Protein AF-A0A451DEZ2-F1 (afdb_monomer_lite)

Structure (mmCIF, N/CA/C/O backbone):
data_AF-A0A451DEZ2-F1
#
_entry.id   AF-A0A451DEZ2-F1
#
loop_
_atom_site.group_PDB
_atom_site.id
_atom_site.type_symbol
_atom_site.label_atom_id
_atom_site.label_alt_id
_atom_site.label_comp_id
_atom_site.label_asym_id
_atom_site.label_entity_id
_atom_site.label_seq_id
_atom_site.pdbx_PDB_ins_code
_atom_site.Cartn_x
_atom_site.Cartn_y
_atom_site.Cartn_z
_atom_site.occupancy
_atom_site.B_iso_or_equiv
_atom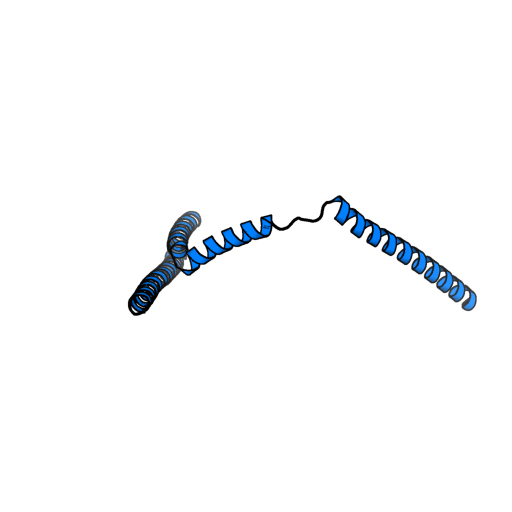_site.auth_seq_id
_atom_site.auth_comp_id
_atom_site.auth_asym_id
_atom_site.auth_atom_id
_atom_site.pdbx_PDB_model_num
ATOM 1 N N . MET A 1 1 ? -40.814 6.765 4.541 1.00 64.56 1 MET A N 1
ATOM 2 C CA . MET A 1 1 ? -39.730 7.782 4.513 1.00 64.56 1 MET A CA 1
ATOM 3 C C . MET A 1 1 ? -39.141 8.118 5.895 1.00 64.56 1 MET A C 1
ATOM 5 O O . MET A 1 1 ? -37.943 8.353 5.982 1.00 64.56 1 MET A O 1
ATOM 9 N N . HIS A 1 2 ? -39.922 8.104 6.986 1.00 77.44 2 HIS A N 1
ATOM 10 C CA . HIS A 1 2 ? -39.454 8.497 8.330 1.00 77.44 2 HIS A CA 1
ATOM 11 C C . HIS A 1 2 ? -38.432 7.528 8.973 1.00 77.44 2 HIS A C 1
ATOM 13 O O . HIS A 1 2 ? -37.466 7.958 9.597 1.00 77.44 2 HIS A O 1
ATOM 19 N N . ILE A 1 3 ? -38.594 6.217 8.758 1.00 81.81 3 ILE A N 1
ATOM 20 C CA . ILE A 1 3 ? -37.759 5.165 9.374 1.00 81.81 3 ILE A CA 1
ATOM 21 C C . ILE A 1 3 ? -36.297 5.242 8.899 1.00 81.81 3 ILE A C 1
ATOM 23 O O . ILE A 1 3 ? -35.373 5.142 9.702 1.00 81.81 3 ILE A O 1
ATOM 27 N N . HIS A 1 4 ? -36.072 5.515 7.609 1.00 79.81 4 HIS A N 1
ATOM 28 C CA . HIS A 1 4 ? -34.723 5.679 7.054 1.00 79.81 4 HIS A CA 1
ATOM 29 C C . HIS A 1 4 ? -33.992 6.891 7.656 1.00 79.81 4 HIS A C 1
ATOM 31 O O . HIS A 1 4 ? -32.787 6.846 7.904 1.00 79.81 4 HIS A O 1
ATOM 37 N N . LYS A 1 5 ? -34.731 7.970 7.952 1.00 83.56 5 LYS A N 1
ATOM 38 C CA . LYS A 1 5 ? -34.176 9.166 8.594 1.00 83.56 5 LYS A CA 1
ATOM 39 C C . LYS A 1 5 ? -33.716 8.855 10.018 1.00 83.56 5 LYS A C 1
ATOM 41 O O . LYS A 1 5 ? -32.621 9.263 10.389 1.00 83.56 5 LYS A O 1
ATOM 46 N N . LEU A 1 6 ? -34.499 8.079 10.770 1.00 85.50 6 LEU A N 1
ATOM 47 C CA . LEU A 1 6 ? -34.112 7.609 12.102 1.00 85.50 6 LEU A CA 1
ATOM 48 C C . LEU A 1 6 ? -32.861 6.726 12.040 1.00 85.50 6 LEU A C 1
ATOM 50 O O . LEU A 1 6 ? -31.903 6.997 12.757 1.00 85.50 6 LEU A O 1
ATOM 54 N N . TYR A 1 7 ? -32.815 5.742 11.137 1.00 85.31 7 TYR A N 1
ATOM 55 C CA . TYR A 1 7 ? -31.645 4.872 10.974 1.00 85.31 7 TYR A CA 1
ATOM 56 C C . TYR A 1 7 ? -30.354 5.664 10.716 1.00 85.31 7 TYR A C 1
ATOM 58 O O . TYR A 1 7 ? -29.351 5.444 11.390 1.00 85.31 7 TYR A O 1
ATOM 66 N N . ASN A 1 8 ? -30.394 6.640 9.804 1.00 85.25 8 ASN A N 1
ATOM 67 C CA . ASN A 1 8 ? -29.230 7.467 9.482 1.00 85.25 8 ASN A CA 1
ATOM 6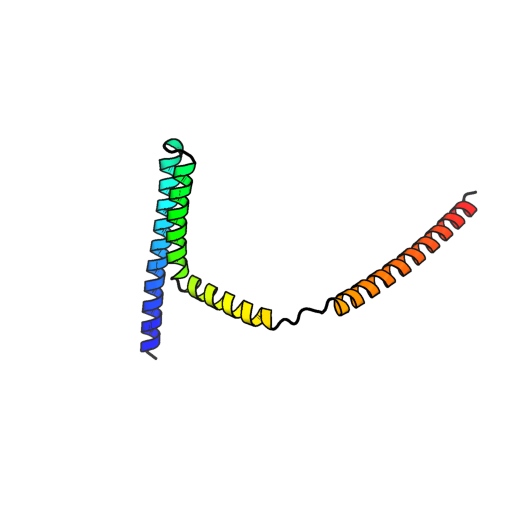8 C C . ASN A 1 8 ? -28.777 8.351 10.661 1.00 85.25 8 ASN A C 1
ATOM 70 O O . ASN A 1 8 ? -27.596 8.657 10.818 1.00 85.25 8 ASN A O 1
ATOM 74 N N . ILE A 1 9 ? -29.719 8.769 11.509 1.00 86.12 9 ILE A N 1
ATOM 75 C CA . ILE A 1 9 ? -29.412 9.506 12.735 1.00 86.12 9 ILE A CA 1
ATOM 76 C C . ILE A 1 9 ? -28.686 8.584 13.726 1.00 86.12 9 ILE A C 1
ATOM 78 O O . ILE A 1 9 ? -27.611 8.945 14.207 1.00 86.12 9 ILE A O 1
ATOM 82 N N . TYR A 1 10 ? -29.210 7.381 13.980 1.00 84.75 10 TYR A N 1
ATOM 83 C CA . TYR A 1 10 ? -28.582 6.412 14.885 1.00 84.75 10 TYR A CA 1
ATOM 84 C C . TYR A 1 10 ? -27.175 6.017 14.427 1.00 84.75 10 TYR A C 1
ATOM 86 O O . TYR A 1 10 ? -26.233 6.088 15.219 1.00 84.75 10 TYR A O 1
ATOM 94 N N . THR A 1 11 ? -26.993 5.671 13.149 1.00 84.06 11 THR A N 1
ATOM 95 C CA . THR A 1 11 ? -25.671 5.304 12.618 1.00 84.06 11 THR A CA 1
ATOM 96 C C . THR A 1 11 ? -24.671 6.447 12.777 1.00 84.06 11 THR A C 1
ATOM 98 O O . THR A 1 11 ? -23.561 6.225 13.261 1.00 84.06 11 THR A O 1
ATOM 101 N N . LYS A 1 12 ? -25.076 7.692 12.501 1.00 88.19 12 LYS A N 1
ATOM 102 C CA . LYS A 1 12 ? -24.225 8.876 12.685 1.00 88.19 12 LYS A CA 1
ATOM 103 C C . LYS A 1 12 ? -23.757 9.056 14.132 1.00 88.19 12 LYS A C 1
ATOM 105 O O . LYS A 1 12 ? -22.586 9.368 14.347 1.00 88.19 12 LYS A O 1
ATOM 110 N N . TYR A 1 13 ? -24.631 8.862 15.122 1.00 89.12 13 TYR A N 1
ATOM 111 C CA . TYR A 1 13 ? -24.241 8.953 16.536 1.00 89.12 13 TYR A CA 1
ATOM 112 C C . TYR A 1 13 ? -23.310 7.814 16.954 1.00 89.12 13 TYR A C 1
ATOM 114 O O . TYR A 1 13 ? -22.286 8.074 17.584 1.00 89.12 13 TYR A O 1
ATOM 122 N N . THR A 1 14 ? -23.607 6.573 16.558 1.00 87.88 14 THR A N 1
ATOM 123 C CA . THR A 1 14 ? -22.739 5.426 16.878 1.00 87.88 14 THR A CA 1
ATOM 124 C C . THR A 1 14 ? -21.331 5.585 16.303 1.00 87.88 14 THR A C 1
ATOM 126 O O . THR A 1 14 ? -20.353 5.259 16.969 1.00 87.88 14 THR A O 1
ATOM 129 N N . GLU A 1 15 ? -21.201 6.157 15.105 1.00 89.00 15 GLU A N 1
ATOM 130 C CA . GLU A 1 15 ? -19.897 6.429 14.501 1.00 89.00 15 GLU A CA 1
ATOM 131 C C . GLU A 1 15 ? -19.146 7.544 15.217 1.00 89.00 15 GLU A C 1
ATOM 133 O O . GLU A 1 15 ? -17.956 7.392 15.478 1.00 89.00 15 GLU A O 1
ATOM 138 N N . LYS A 1 16 ? -19.824 8.631 15.608 1.00 90.69 16 LYS A N 1
ATOM 139 C CA . LYS A 1 16 ? -19.193 9.679 16.424 1.00 90.69 16 LYS A CA 1
ATOM 140 C C . LYS A 1 16 ? -18.603 9.113 17.716 1.00 90.69 16 LYS A C 1
ATOM 142 O O . LYS A 1 16 ? -17.491 9.485 18.068 1.00 90.69 16 LYS A O 1
ATOM 147 N N . ILE A 1 17 ? -19.314 8.200 18.383 1.00 90.62 17 ILE A N 1
ATOM 148 C CA . ILE A 1 17 ? -18.829 7.547 19.608 1.00 90.62 17 ILE A CA 1
ATOM 149 C C . ILE A 1 17 ? -17.573 6.717 19.319 1.00 90.62 17 ILE A C 1
ATOM 151 O O . ILE A 1 17 ? -16.578 6.869 20.022 1.00 90.62 17 ILE A O 1
ATOM 155 N N . LYS A 1 18 ? -17.568 5.896 18.259 1.00 89.88 18 LYS A N 1
ATOM 156 C CA . LYS A 1 18 ? -16.382 5.101 17.884 1.00 89.88 18 LYS A CA 1
ATOM 157 C C . LYS A 1 18 ? -15.174 5.980 17.565 1.00 89.88 18 LYS A C 1
ATOM 159 O O . LYS A 1 18 ? -14.078 5.690 18.029 1.00 89.88 18 LYS A O 1
ATOM 164 N N . TRP A 1 19 ? -15.369 7.061 16.812 1.00 90.38 19 TRP A N 1
ATOM 165 C CA . TRP A 1 19 ? -14.299 8.010 16.497 1.00 90.38 19 TRP A CA 1
ATOM 166 C C . TRP A 1 19 ? -13.761 8.715 17.743 1.00 90.38 19 TRP A C 1
ATOM 168 O O . TRP A 1 19 ? -12.552 8.882 17.865 1.00 90.38 19 TRP A O 1
ATOM 178 N N . LEU A 1 20 ? -14.632 9.055 18.695 1.00 92.75 20 LEU A N 1
ATOM 179 C CA . LEU A 1 20 ? -14.236 9.618 19.985 1.00 92.75 20 LEU A CA 1
ATOM 180 C C . LEU A 1 20 ? -13.423 8.597 20.809 1.00 92.75 20 LEU A C 1
ATOM 182 O O . LEU A 1 20 ? -12.385 8.940 21.367 1.00 92.75 20 LEU A O 1
ATOM 186 N N . CYS A 1 21 ? -13.810 7.317 20.824 1.00 91.06 21 CYS A N 1
ATOM 187 C CA . CYS A 1 21 ? -12.993 6.268 21.446 1.00 91.06 21 CYS A CA 1
ATOM 188 C C . CYS A 1 21 ? -11.603 6.157 20.798 1.00 91.06 21 CYS A C 1
ATOM 190 O O . CYS A 1 21 ? -10.607 6.054 21.510 1.00 91.06 21 CYS A O 1
ATOM 192 N N . ILE A 1 22 ? -11.518 6.217 19.464 1.00 91.50 22 ILE A N 1
ATOM 193 C CA . ILE A 1 22 ? -10.239 6.164 18.738 1.00 91.50 22 ILE A CA 1
ATOM 194 C C . ILE A 1 22 ? -9.338 7.337 19.146 1.00 91.50 22 ILE A C 1
ATOM 196 O O . ILE A 1 22 ? -8.169 7.122 19.463 1.00 91.50 22 ILE A O 1
ATOM 200 N N . THR A 1 23 ? -9.863 8.567 19.188 1.00 91.56 23 THR A N 1
ATOM 201 C CA . THR A 1 23 ? -9.059 9.745 19.557 1.00 91.56 23 THR A CA 1
ATOM 202 C C . THR A 1 23 ? -8.569 9.683 21.002 1.00 91.56 23 THR A C 1
ATOM 204 O O . THR A 1 23 ? -7.416 10.027 21.264 1.00 91.56 23 THR A O 1
ATOM 207 N N . ILE A 1 24 ? -9.390 9.178 21.930 1.00 93.75 24 ILE A N 1
ATOM 208 C CA . ILE A 1 24 ? -8.986 8.953 23.326 1.00 93.75 24 ILE A CA 1
ATOM 209 C C . ILE A 1 24 ? -7.846 7.934 23.411 1.00 93.75 24 ILE A C 1
ATOM 211 O O . ILE A 1 24 ? -6.862 8.178 24.107 1.00 93.75 24 ILE A O 1
ATOM 215 N N . ILE A 1 25 ? -7.947 6.806 22.703 1.00 91.88 25 ILE A N 1
ATOM 216 C CA . ILE A 1 25 ? -6.918 5.757 22.750 1.00 91.88 25 ILE A CA 1
ATOM 217 C C . ILE A 1 25 ? -5.594 6.275 22.177 1.00 91.88 25 ILE A C 1
ATOM 219 O O . ILE A 1 25 ? -4.547 6.036 22.774 1.00 91.88 25 ILE A O 1
ATOM 223 N N . ILE A 1 26 ? -5.627 7.038 21.078 1.00 92.44 26 ILE A N 1
ATOM 224 C CA . ILE A 1 26 ? -4.427 7.672 20.504 1.00 92.44 26 ILE A CA 1
ATOM 225 C C . ILE A 1 26 ? -3.802 8.654 21.499 1.00 92.44 26 ILE A C 1
ATOM 227 O O . ILE A 1 26 ? -2.588 8.644 21.698 1.00 92.44 26 ILE A O 1
ATOM 231 N N . SER A 1 27 ? -4.619 9.483 22.153 1.00 91.88 27 SER A N 1
ATOM 232 C CA . SER A 1 27 ? -4.135 10.420 23.170 1.00 91.88 27 SER A CA 1
ATOM 233 C C . SER A 1 27 ? -3.480 9.684 24.345 1.00 91.88 27 SER A C 1
ATOM 235 O O . SER A 1 27 ? -2.365 10.024 24.736 1.00 91.88 27 SER A O 1
ATOM 237 N N . CYS A 1 28 ? -4.110 8.617 24.847 1.00 90.00 28 CYS A N 1
ATOM 238 C CA . CYS A 1 28 ? -3.556 7.768 25.904 1.00 90.00 28 CYS A CA 1
ATOM 239 C C . CYS A 1 28 ? -2.226 7.121 25.485 1.00 90.00 28 CYS A C 1
ATOM 241 O O . CYS A 1 28 ? -1.268 7.126 26.255 1.00 90.00 28 CYS A O 1
ATOM 243 N N . MET A 1 29 ? -2.141 6.628 24.249 1.00 89.69 29 MET A N 1
ATOM 244 C CA . MET A 1 29 ? -0.928 6.045 23.678 1.00 89.69 29 MET A CA 1
ATOM 245 C C . MET A 1 29 ? 0.224 7.064 23.611 1.00 89.69 29 MET A C 1
ATOM 247 O O . MET A 1 29 ? 1.346 6.739 24.001 1.00 89.69 29 MET A O 1
ATOM 251 N N . ILE A 1 30 ? -0.050 8.307 23.190 1.00 90.00 30 ILE A N 1
ATOM 252 C CA . ILE A 1 30 ? 0.936 9.402 23.179 1.00 90.00 30 ILE A CA 1
ATOM 253 C C . ILE A 1 30 ? 1.405 9.741 24.600 1.00 90.00 30 ILE A C 1
ATOM 255 O O . ILE A 1 30 ? 2.606 9.861 24.842 1.00 90.00 30 ILE A O 1
ATOM 259 N N . LEU A 1 31 ? 0.472 9.862 25.549 1.00 89.62 31 LEU A N 1
ATOM 260 C CA . LEU A 1 31 ? 0.782 10.218 26.935 1.00 89.62 31 LEU A CA 1
ATOM 261 C C . LEU A 1 31 ? 1.625 9.133 27.607 1.00 89.62 31 LEU A C 1
ATOM 263 O O . LEU A 1 31 ? 2.607 9.442 28.279 1.00 89.62 31 LEU A O 1
ATOM 267 N N . ASN A 1 32 ? 1.279 7.864 27.375 1.00 86.69 32 ASN A N 1
ATOM 268 C CA . ASN A 1 32 ? 2.037 6.719 27.863 1.00 86.69 32 ASN A CA 1
ATOM 269 C C . ASN A 1 32 ? 3.469 6.742 27.303 1.00 86.69 32 ASN A C 1
ATOM 271 O O . ASN A 1 32 ? 4.431 6.635 28.061 1.00 86.69 32 ASN A O 1
ATOM 275 N N . TYR A 1 33 ? 3.626 6.985 25.998 1.00 86.88 33 TYR A N 1
ATOM 276 C CA . TYR A 1 33 ? 4.944 7.072 25.371 1.00 86.88 33 TYR A CA 1
ATOM 277 C C . TYR A 1 33 ? 5.816 8.190 25.964 1.00 86.88 33 TYR A C 1
ATOM 279 O O . TYR A 1 33 ? 6.985 7.948 26.264 1.00 86.88 33 TYR A O 1
ATOM 287 N N . ILE A 1 34 ? 5.257 9.388 26.171 1.00 86.75 34 ILE A N 1
ATOM 288 C CA . ILE A 1 34 ? 5.987 10.538 26.729 1.00 86.75 34 ILE A CA 1
ATOM 289 C C . ILE A 1 34 ? 6.398 10.277 28.183 1.00 86.75 34 ILE A C 1
ATOM 291 O O . ILE A 1 34 ? 7.555 10.491 28.539 1.00 86.75 34 ILE A O 1
ATOM 295 N N . PHE A 1 35 ? 5.483 9.788 29.024 1.00 84.12 35 PHE A N 1
ATOM 296 C CA . PHE A 1 35 ? 5.756 9.571 30.448 1.00 84.12 35 PHE A CA 1
ATOM 297 C C . PHE A 1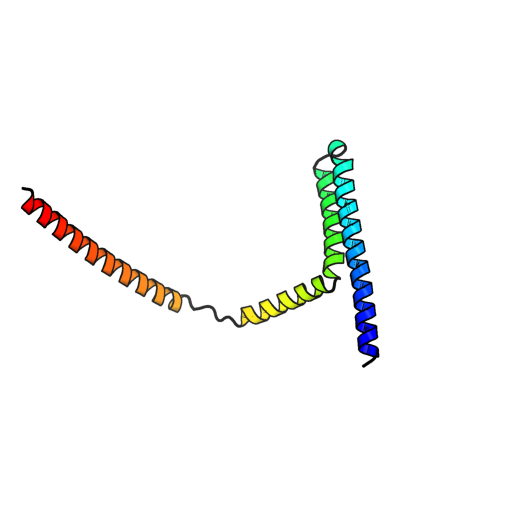 35 ? 6.778 8.448 30.683 1.00 84.12 35 PHE A C 1
ATOM 299 O O . PHE A 1 35 ? 7.660 8.555 31.534 1.00 84.12 35 PHE A O 1
ATOM 306 N N . PHE A 1 36 ? 6.708 7.375 29.894 1.00 81.44 36 PHE A N 1
ATOM 307 C CA . PHE A 1 36 ? 7.538 6.183 30.079 1.00 81.44 36 PHE A CA 1
ATOM 308 C C . PHE A 1 36 ? 8.817 6.165 29.230 1.00 81.44 36 PHE A C 1
ATOM 310 O O . PHE A 1 36 ? 9.515 5.145 29.166 1.00 81.44 36 PHE A O 1
ATOM 317 N N . ILE A 1 37 ? 9.184 7.294 28.613 1.00 74.06 37 ILE A N 1
ATOM 318 C CA . ILE A 1 37 ? 10.352 7.377 27.731 1.00 74.06 37 ILE A CA 1
ATOM 319 C C . ILE A 1 37 ? 11.681 7.123 28.462 1.00 74.06 37 ILE A C 1
ATOM 321 O O . ILE A 1 37 ? 12.565 6.490 27.884 1.00 74.06 37 ILE A O 1
ATOM 325 N N . HIS A 1 38 ? 11.807 7.516 29.734 1.00 76.69 38 HIS A N 1
ATOM 326 C CA . HIS A 1 38 ? 13.051 7.374 30.509 1.00 76.69 38 HIS A CA 1
ATOM 327 C C . HIS A 1 38 ? 13.070 6.187 31.483 1.00 76.69 38 HIS A C 1
ATOM 329 O O . HIS A 1 38 ? 14.142 5.791 31.927 1.00 76.69 38 HIS A O 1
ATOM 335 N N . LEU A 1 39 ? 11.912 5.603 31.804 1.00 75.50 39 LEU A N 1
ATOM 336 C CA . LEU A 1 39 ? 11.785 4.636 32.903 1.00 75.50 39 LEU A CA 1
ATOM 337 C C . LEU A 1 39 ? 11.952 3.167 32.477 1.00 75.50 39 LEU A C 1
ATOM 339 O O . LEU A 1 39 ? 12.324 2.335 33.298 1.00 75.50 39 LEU A O 1
ATOM 343 N N . TYR A 1 40 ? 11.685 2.832 31.209 1.00 80.81 40 TYR A N 1
ATOM 344 C CA . TYR A 1 40 ? 11.589 1.438 30.754 1.00 80.81 40 TYR A CA 1
ATOM 345 C C . TYR A 1 40 ? 12.551 1.086 29.615 1.00 80.81 40 TYR A C 1
ATOM 347 O O . TYR A 1 40 ? 12.886 1.912 28.759 1.00 80.81 40 TYR A O 1
ATOM 355 N N . SER A 1 41 ? 12.942 -0.193 29.571 1.00 83.88 41 SER A N 1
ATOM 356 C CA . SER A 1 41 ? 13.748 -0.775 28.497 1.00 83.88 41 SER A CA 1
ATOM 357 C C . SER A 1 41 ? 13.001 -0.779 27.155 1.00 83.88 41 SER A C 1
ATOM 359 O O . SER A 1 41 ? 11.768 -0.774 27.092 1.00 83.88 41 SER A O 1
ATOM 361 N N . LYS A 1 42 ? 13.759 -0.799 26.050 1.00 83.00 42 LYS A N 1
ATOM 362 C CA . LYS A 1 42 ? 13.217 -0.722 24.681 1.00 83.00 42 LYS A CA 1
ATOM 363 C C . LYS A 1 42 ? 12.164 -1.803 24.390 1.00 83.00 42 LYS A C 1
ATOM 365 O O . LYS A 1 42 ? 11.165 -1.512 23.740 1.00 83.00 42 LYS A O 1
ATOM 370 N N . ASN A 1 43 ? 12.353 -3.016 24.907 1.00 85.12 43 ASN A N 1
ATOM 371 C CA . ASN A 1 43 ? 11.478 -4.158 24.623 1.00 85.12 43 ASN A CA 1
ATOM 372 C C . ASN A 1 43 ? 10.071 -3.979 25.215 1.00 85.12 43 ASN A C 1
ATOM 374 O O . ASN A 1 43 ? 9.082 -4.268 24.546 1.00 85.12 43 ASN A O 1
ATOM 378 N N . ILE A 1 44 ? 9.970 -3.444 26.437 1.00 86.69 44 ILE A N 1
ATOM 379 C CA . ILE A 1 44 ? 8.684 -3.220 27.115 1.00 86.69 44 ILE A CA 1
ATOM 380 C C . ILE A 1 44 ? 7.848 -2.182 26.353 1.00 86.69 44 ILE A C 1
ATOM 382 O O . ILE A 1 44 ? 6.645 -2.362 26.171 1.00 86.69 44 ILE A O 1
ATOM 386 N N . LYS A 1 45 ? 8.490 -1.136 25.820 1.00 84.50 45 LYS A N 1
ATOM 387 C CA . LYS A 1 45 ? 7.819 -0.095 25.023 1.00 84.50 45 LYS A CA 1
ATOM 388 C C . LYS A 1 45 ? 7.171 -0.658 23.759 1.00 84.50 45 LYS A C 1
ATOM 390 O O . LYS A 1 45 ? 6.050 -0.282 23.429 1.00 84.50 45 LYS A O 1
ATOM 395 N N . ILE A 1 46 ? 7.861 -1.571 23.073 1.00 87.62 46 ILE A N 1
ATOM 396 C CA . ILE A 1 46 ? 7.352 -2.212 21.852 1.00 87.62 46 ILE A CA 1
ATOM 397 C C . ILE A 1 46 ? 6.083 -3.010 22.165 1.00 87.62 46 ILE A C 1
ATOM 399 O O . ILE A 1 46 ? 5.101 -2.899 21.440 1.00 87.62 46 ILE A O 1
ATOM 403 N N . ILE A 1 47 ? 6.070 -3.754 23.272 1.00 90.50 47 ILE A N 1
ATOM 404 C CA . ILE A 1 47 ? 4.910 -4.553 23.692 1.00 90.50 47 ILE A CA 1
ATOM 405 C C . ILE A 1 47 ? 3.690 -3.664 23.958 1.00 90.50 47 ILE A C 1
ATOM 407 O O . ILE A 1 47 ? 2.622 -3.917 23.401 1.00 90.50 47 ILE A O 1
ATOM 411 N N . PHE A 1 48 ? 3.844 -2.589 24.738 1.00 88.56 48 PHE A N 1
ATOM 412 C CA . PHE A 1 48 ? 2.747 -1.644 24.975 1.00 88.56 48 PHE A CA 1
ATOM 413 C C . PHE A 1 48 ? 2.251 -1.007 23.675 1.00 88.56 48 PHE A C 1
ATOM 415 O O . PHE A 1 48 ? 1.045 -0.959 23.436 1.00 88.56 48 PHE A O 1
ATOM 422 N N . PHE A 1 49 ? 3.164 -0.568 22.805 1.00 89.06 49 PHE A N 1
ATOM 423 C CA . PHE A 1 49 ? 2.807 0.029 21.518 1.00 89.06 49 PHE A CA 1
ATOM 424 C C . PHE A 1 49 ? 1.988 -0.932 20.646 1.00 89.06 49 PHE A C 1
ATOM 426 O O . PHE A 1 49 ? 0.965 -0.536 20.091 1.00 89.06 49 PHE A O 1
ATOM 433 N N . VAL A 1 50 ? 2.397 -2.202 20.571 1.00 92.88 50 VAL A N 1
ATOM 434 C CA . VAL A 1 50 ? 1.688 -3.248 19.821 1.00 92.88 50 VAL A CA 1
ATOM 435 C C . VAL A 1 50 ? 0.279 -3.468 20.375 1.00 92.88 50 VAL A C 1
ATOM 437 O O . VAL A 1 50 ? -0.672 -3.523 19.596 1.00 92.88 50 VAL A O 1
ATOM 440 N N . ILE A 1 51 ? 0.115 -3.524 21.700 1.00 92.44 51 ILE A N 1
ATOM 441 C CA . ILE A 1 51 ? -1.199 -3.683 22.344 1.00 92.44 51 ILE A CA 1
ATOM 442 C C . ILE A 1 51 ? -2.130 -2.518 21.984 1.00 92.44 51 ILE A C 1
ATOM 444 O O . ILE A 1 51 ? -3.264 -2.749 21.557 1.00 92.44 51 ILE A O 1
ATOM 448 N N . TYR A 1 52 ? -1.653 -1.273 22.096 1.00 91.31 52 TYR A N 1
ATOM 449 C CA . TYR A 1 52 ? -2.437 -0.098 21.703 1.00 91.31 52 TYR A CA 1
ATOM 450 C C . TYR A 1 52 ? -2.814 -0.137 20.220 1.00 91.31 52 TYR A C 1
ATOM 452 O O . TYR A 1 52 ? -3.960 0.151 19.877 1.00 91.31 52 TYR A O 1
ATOM 460 N N . HIS A 1 53 ? -1.889 -0.536 19.342 1.00 92.06 53 HIS A N 1
ATOM 461 C CA . HIS A 1 53 ? -2.152 -0.653 17.908 1.00 92.06 53 HIS A CA 1
ATOM 462 C C . HIS A 1 53 ? -3.221 -1.697 17.582 1.00 92.06 53 HIS A C 1
ATOM 464 O O . HIS A 1 53 ? -4.122 -1.418 16.794 1.00 92.06 53 HIS A O 1
ATOM 470 N N . ILE A 1 54 ? -3.163 -2.872 18.211 1.00 94.12 54 ILE A N 1
ATOM 471 C CA . ILE A 1 54 ? -4.161 -3.935 18.030 1.00 94.12 54 ILE A CA 1
ATOM 472 C C . ILE A 1 54 ? -5.550 -3.441 18.446 1.00 94.12 54 ILE A C 1
ATOM 474 O O . ILE A 1 54 ? -6.524 -3.635 17.714 1.00 94.12 54 ILE A O 1
ATOM 478 N N . LEU A 1 55 ? -5.641 -2.756 19.589 1.00 93.19 55 LEU A N 1
ATOM 479 C CA . LEU A 1 55 ? -6.898 -2.199 20.079 1.00 93.19 55 LEU A CA 1
ATOM 480 C C . LEU A 1 55 ? -7.457 -1.146 19.110 1.00 93.19 55 LEU A C 1
ATOM 482 O O . LEU A 1 55 ? -8.634 -1.191 18.744 1.00 93.19 55 LEU A O 1
ATOM 486 N N . LEU A 1 56 ? -6.596 -0.232 18.652 1.00 92.44 56 LEU A N 1
ATOM 487 C CA . LEU A 1 56 ? -6.962 0.828 17.718 1.00 92.44 56 LEU A CA 1
ATOM 488 C C . LEU A 1 56 ? -7.466 0.257 16.391 1.00 92.44 56 LEU A C 1
ATOM 490 O O . LEU A 1 56 ? -8.510 0.669 15.886 1.00 92.44 56 LEU A O 1
ATOM 494 N N . PHE A 1 57 ? -6.743 -0.726 15.855 1.00 92.12 57 PHE A N 1
ATOM 495 C CA . PHE A 1 57 ? -7.072 -1.378 14.598 1.00 92.12 57 PHE A CA 1
ATOM 496 C C . PHE A 1 57 ? -8.407 -2.127 14.678 1.00 92.12 57 PHE A C 1
ATOM 498 O O . PHE A 1 57 ? -9.247 -1.981 13.793 1.00 92.12 57 PHE A O 1
ATOM 505 N N . SER A 1 58 ? -8.662 -2.853 15.771 1.00 91.50 58 SER A N 1
ATOM 506 C CA . SER A 1 58 ? -9.926 -3.571 15.992 1.00 91.50 58 SER A CA 1
ATOM 507 C C . SER A 1 58 ? -11.146 -2.633 16.001 1.00 91.50 58 SER A C 1
ATOM 509 O O . SER A 1 58 ? -12.163 -2.882 15.338 1.00 91.50 58 SER A O 1
ATOM 511 N N . ILE A 1 59 ? -11.030 -1.492 16.689 1.00 90.81 59 ILE A N 1
ATOM 512 C CA . ILE A 1 59 ? -12.092 -0.477 16.736 1.00 90.81 59 ILE A CA 1
ATOM 513 C C . ILE A 1 59 ? -12.254 0.188 15.365 1.00 90.81 59 ILE A C 1
ATOM 515 O O . ILE A 1 59 ? -13.383 0.377 14.908 1.00 90.81 59 ILE A O 1
ATOM 519 N N . PHE A 1 60 ? -11.147 0.489 14.681 1.00 90.50 60 PHE A N 1
ATOM 520 C CA . PHE A 1 60 ? -11.158 1.087 13.349 1.00 90.50 60 PHE A CA 1
ATOM 521 C C . PHE A 1 60 ? -11.860 0.194 12.316 1.00 90.50 60 PHE A C 1
ATOM 523 O O . PHE A 1 60 ? -12.729 0.680 11.590 1.00 90.50 60 PHE A O 1
ATOM 530 N N . LEU A 1 61 ? -11.581 -1.114 12.293 1.00 89.75 61 LEU A N 1
ATOM 531 C CA . LEU A 1 61 ? -12.268 -2.066 11.407 1.00 89.75 61 LEU A CA 1
ATOM 532 C C . LEU A 1 61 ? -13.783 -2.119 11.659 1.00 89.75 61 LEU A C 1
ATOM 534 O O . LEU A 1 61 ? -14.568 -2.361 10.743 1.00 89.75 61 LEU A O 1
ATOM 538 N N . SER A 1 62 ? -14.207 -1.838 12.890 1.00 87.62 62 SER A N 1
ATOM 539 C CA . SER A 1 62 ? -15.617 -1.814 13.282 1.00 87.62 62 SER A CA 1
ATOM 540 C C . SER A 1 62 ? -16.358 -0.528 12.874 1.00 87.62 62 SER A C 1
ATOM 542 O O . SER A 1 62 ? -17.591 -0.474 12.989 1.00 87.62 62 SER A O 1
ATOM 544 N N . THR A 1 63 ? -15.653 0.509 12.405 1.00 92.06 63 THR A N 1
ATOM 545 C CA . THR A 1 63 ? -16.249 1.762 11.895 1.00 92.06 63 THR A CA 1
ATOM 546 C C . THR A 1 63 ? -16.886 1.577 10.515 1.00 92.06 63 THR A C 1
ATOM 548 O O . THR A 1 63 ? -16.574 0.636 9.783 1.00 92.06 63 THR A O 1
ATOM 551 N N . LEU A 1 64 ? -17.773 2.495 10.118 1.00 87.50 64 LEU A N 1
ATOM 552 C CA . LEU A 1 64 ? -18.345 2.511 8.767 1.00 87.50 64 LEU A CA 1
ATOM 553 C C . LEU A 1 64 ? -17.260 2.647 7.695 1.00 87.50 64 LEU A C 1
ATOM 555 O O . LEU A 1 64 ? -17.376 2.028 6.640 1.00 87.50 64 LEU A O 1
ATOM 559 N N . ILE A 1 65 ? -16.213 3.438 7.956 1.00 86.38 65 ILE A N 1
ATOM 560 C CA . ILE A 1 65 ? -15.084 3.592 7.031 1.00 86.38 65 ILE A CA 1
ATOM 561 C C . ILE A 1 65 ? -14.312 2.272 6.910 1.00 86.38 65 ILE A C 1
ATOM 563 O O . ILE A 1 65 ? -14.068 1.818 5.796 1.00 86.38 65 ILE A O 1
ATOM 567 N N . GLY A 1 66 ? -14.022 1.606 8.034 1.00 87.62 66 GLY A N 1
ATOM 568 C CA . GLY A 1 66 ? -13.302 0.332 8.060 1.00 87.62 66 GLY A CA 1
ATOM 569 C C . GLY A 1 66 ? -14.041 -0.764 7.296 1.00 87.62 66 GLY A C 1
ATOM 570 O O . GLY A 1 66 ? -13.467 -1.420 6.429 1.00 87.62 66 GLY A O 1
ATOM 571 N N . LYS A 1 67 ? -15.352 -0.892 7.526 1.00 90.31 67 LYS A N 1
ATOM 572 C CA . LYS A 1 67 ? -16.203 -1.840 6.791 1.00 90.31 67 LYS A CA 1
ATOM 573 C C . LYS A 1 67 ? -16.251 -1.550 5.291 1.00 90.31 67 LYS A C 1
ATOM 575 O O . LYS A 1 67 ? -16.190 -2.485 4.498 1.00 90.31 67 LYS A O 1
ATOM 580 N N . LYS A 1 68 ? -16.330 -0.275 4.893 1.00 90.56 68 LYS A N 1
ATOM 581 C CA . LYS A 1 68 ? -16.293 0.118 3.475 1.00 90.56 68 LYS A CA 1
ATOM 582 C C . LYS A 1 68 ? -14.978 -0.270 2.811 1.00 90.56 68 LYS A C 1
ATOM 584 O O . LYS A 1 68 ? -15.012 -0.764 1.694 1.00 90.56 68 LYS A O 1
ATOM 589 N N . ILE A 1 69 ? -13.849 -0.093 3.497 1.00 91.31 69 ILE A N 1
ATOM 590 C CA . ILE A 1 69 ? -12.531 -0.476 2.977 1.00 91.31 69 ILE A CA 1
ATOM 591 C C . ILE A 1 69 ? -12.463 -1.991 2.749 1.00 91.31 69 ILE A C 1
ATOM 593 O O . ILE A 1 69 ? -12.011 -2.412 1.695 1.00 91.31 69 ILE A O 1
ATOM 597 N N . ILE A 1 70 ? -12.963 -2.808 3.684 1.00 91.88 70 ILE A N 1
ATOM 598 C CA . ILE A 1 70 ? -12.991 -4.278 3.539 1.00 91.88 70 ILE A CA 1
ATOM 599 C C . ILE A 1 70 ? -13.838 -4.718 2.336 1.00 91.88 70 ILE A C 1
ATOM 601 O O . ILE A 1 70 ? -13.481 -5.650 1.619 1.00 91.88 70 ILE A O 1
ATOM 605 N N . ILE A 1 71 ? -14.983 -4.069 2.122 1.00 92.69 71 ILE A N 1
ATOM 606 C CA . ILE A 1 71 ? -15.842 -4.359 0.969 1.00 92.69 71 ILE A CA 1
ATOM 607 C C . ILE A 1 71 ? -15.135 -3.927 -0.318 1.00 92.69 71 ILE A C 1
ATOM 609 O O . ILE A 1 71 ? -15.032 -4.716 -1.248 1.00 92.69 71 ILE A O 1
ATOM 613 N N . PHE A 1 72 ? -14.553 -2.728 -0.330 1.00 92.06 72 PHE A N 1
ATOM 614 C CA . PHE A 1 72 ? -13.822 -2.206 -1.478 1.00 92.06 72 PHE A CA 1
ATOM 615 C C . PHE A 1 72 ? -12.631 -3.087 -1.867 1.00 92.06 72 PHE A C 1
ATOM 617 O O . PHE A 1 72 ? -12.447 -3.367 -3.043 1.00 92.06 72 PHE A O 1
ATOM 624 N N . THR A 1 73 ? -11.839 -3.587 -0.914 1.00 92.94 73 THR A N 1
ATOM 625 C CA . THR A 1 73 ? -10.725 -4.496 -1.238 1.00 92.94 73 THR A CA 1
ATOM 626 C C . THR A 1 73 ? -11.214 -5.815 -1.830 1.00 92.94 73 THR A C 1
ATOM 628 O O . THR A 1 73 ? -10.571 -6.362 -2.726 1.00 92.94 73 THR A O 1
ATOM 631 N N . LYS A 1 74 ? -12.366 -6.319 -1.376 1.00 92.50 74 LYS A N 1
ATOM 632 C CA . LYS A 1 74 ? -13.007 -7.491 -1.977 1.00 92.50 74 LYS A CA 1
ATOM 633 C C . LYS A 1 74 ? -13.471 -7.205 -3.408 1.00 92.50 74 LYS A C 1
ATOM 635 O O . LYS A 1 74 ? -13.212 -8.026 -4.287 1.00 92.50 74 LYS A O 1
ATOM 640 N N . ASP A 1 75 ? -14.099 -6.056 -3.636 1.00 92.62 75 ASP A N 1
ATOM 641 C CA . ASP A 1 75 ? -14.580 -5.639 -4.956 1.00 92.62 75 ASP A CA 1
ATOM 642 C C . ASP A 1 75 ? -13.413 -5.433 -5.934 1.00 92.62 75 ASP A C 1
ATOM 644 O O . ASP A 1 75 ? -13.451 -5.942 -7.053 1.00 92.62 75 ASP A O 1
ATOM 648 N N . VAL A 1 76 ? -12.322 -4.800 -5.483 1.00 92.12 76 VAL A N 1
ATOM 649 C CA . VAL A 1 76 ? -11.085 -4.632 -6.262 1.00 92.12 76 VAL A CA 1
ATOM 650 C C . VAL A 1 76 ? -10.517 -5.985 -6.672 1.00 92.12 76 VAL A C 1
ATOM 652 O O . VAL A 1 76 ? -10.199 -6.175 -7.837 1.00 92.12 76 VAL A O 1
ATOM 655 N N . ASN A 1 77 ? -10.437 -6.965 -5.770 1.00 90.56 77 ASN A N 1
ATOM 656 C CA . ASN A 1 77 ? -9.939 -8.297 -6.129 1.00 90.56 77 ASN A CA 1
ATOM 657 C C . ASN A 1 77 ? -10.830 -9.006 -7.162 1.00 90.56 77 ASN A C 1
ATOM 659 O O . ASN A 1 77 ? -10.321 -9.710 -8.033 1.00 90.56 77 ASN A O 1
ATOM 663 N N . MET A 1 78 ? -12.151 -8.817 -7.083 1.00 91.62 78 MET A N 1
ATOM 664 C CA . MET A 1 78 ? -13.093 -9.337 -8.080 1.00 91.62 78 MET A CA 1
ATOM 665 C C . MET A 1 78 ? -12.970 -8.645 -9.440 1.00 91.62 78 MET A C 1
ATOM 667 O O . MET A 1 78 ? -13.365 -9.217 -10.452 1.00 91.62 78 MET A O 1
ATOM 671 N N . GLU A 1 79 ? -12.477 -7.412 -9.480 1.00 91.44 79 GLU A N 1
ATOM 672 C CA . GLU A 1 79 ? -12.234 -6.674 -10.717 1.00 91.44 79 GLU A CA 1
ATOM 673 C C . GLU A 1 79 ? -10.850 -6.981 -11.295 1.00 91.44 79 GLU A C 1
ATOM 675 O O . GLU A 1 79 ? -10.728 -7.234 -12.490 1.00 91.44 79 GLU A O 1
ATOM 680 N N . LEU A 1 80 ? -9.828 -7.085 -10.443 1.00 89.75 80 LEU A N 1
ATOM 681 C CA . LEU A 1 80 ? -8.480 -7.508 -10.819 1.00 89.75 80 LEU A CA 1
ATOM 682 C C . LEU A 1 80 ? -8.473 -8.907 -11.439 1.00 89.75 80 LEU A C 1
ATOM 684 O O . LEU A 1 80 ? -7.719 -9.151 -12.375 1.00 89.75 80 LEU A O 1
ATOM 688 N N . SER A 1 81 ? -9.329 -9.820 -10.973 1.00 86.94 81 SER A N 1
ATOM 689 C CA . SER A 1 81 ? -9.450 -11.156 -11.569 1.00 86.94 81 SER A CA 1
ATOM 690 C C . SER A 1 81 ? -10.083 -11.154 -12.964 1.00 86.94 81 SER A C 1
ATOM 692 O O . SER A 1 81 ? -9.939 -12.133 -13.694 1.00 86.94 81 SER A O 1
ATOM 694 N N . LYS A 1 82 ? -10.754 -10.064 -13.363 1.00 89.50 82 LYS A N 1
ATOM 695 C CA . LYS A 1 82 ? -11.248 -9.867 -14.735 1.00 89.50 82 LYS A CA 1
ATOM 696 C C . LYS A 1 82 ? -10.164 -9.328 -15.664 1.00 89.50 82 LYS A C 1
ATOM 698 O O . LYS A 1 82 ? -10.360 -9.329 -16.877 1.00 89.50 82 LYS A O 1
ATOM 703 N N . ILE A 1 83 ? -9.040 -8.861 -15.119 1.00 88.44 83 ILE A N 1
ATOM 704 C CA . ILE A 1 83 ? -7.912 -8.392 -15.915 1.00 88.44 83 ILE A CA 1
ATOM 705 C C . ILE A 1 83 ? -7.219 -9.619 -16.492 1.00 88.44 83 ILE A C 1
ATOM 707 O O . ILE A 1 83 ? -6.467 -10.321 -15.814 1.00 88.44 83 ILE A O 1
ATOM 711 N N . ILE A 1 84 ? -7.479 -9.874 -17.771 1.00 84.44 84 ILE A N 1
ATOM 712 C CA . ILE A 1 84 ? -6.688 -10.822 -18.542 1.00 84.44 84 ILE A CA 1
ATOM 713 C C . ILE A 1 84 ? -5.351 -10.134 -18.815 1.00 84.44 84 ILE A C 1
ATOM 715 O O . ILE A 1 84 ? -5.257 -9.262 -19.678 1.00 84.44 84 ILE A O 1
ATOM 719 N N . TRP A 1 85 ? -4.332 -10.457 -18.021 1.00 86.62 85 TRP A N 1
ATOM 720 C CA . TRP A 1 85 ? -2.994 -9.929 -18.258 1.00 86.62 85 TRP A CA 1
ATOM 721 C C . TRP A 1 85 ? -2.471 -10.433 -19.607 1.00 86.62 85 TRP A C 1
ATOM 723 O O . TRP A 1 85 ? -2.709 -11.596 -19.953 1.00 86.62 85 TRP A O 1
ATOM 733 N N . PRO A 1 86 ? -1.774 -9.572 -20.369 1.00 83.44 86 PRO A N 1
ATOM 734 C CA . PRO A 1 86 ? -1.223 -9.947 -21.659 1.00 83.44 86 PRO A CA 1
ATOM 735 C C . PRO A 1 86 ? -0.301 -11.156 -21.498 1.00 83.44 86 PRO A C 1
ATOM 737 O O . PRO A 1 86 ? 0.508 -11.228 -20.568 1.00 83.44 86 PRO A O 1
ATOM 740 N N . SER A 1 87 ? -0.425 -12.115 -22.414 1.00 88.69 87 SER A N 1
ATOM 741 C CA . SER A 1 87 ? 0.434 -13.299 -22.423 1.00 88.69 87 SER A CA 1
ATOM 742 C C . SER A 1 87 ? 1.896 -12.896 -22.631 1.00 88.69 87 SER A C 1
ATOM 744 O O . SER A 1 87 ? 2.194 -11.943 -23.356 1.00 88.69 87 SER A O 1
ATOM 746 N N . TYR A 1 88 ? 2.833 -13.661 -22.061 1.00 85.50 88 TYR A N 1
ATOM 747 C CA . TYR A 1 88 ? 4.274 -13.459 -22.272 1.00 85.50 88 TYR A CA 1
ATOM 748 C C . TYR A 1 88 ? 4.643 -13.381 -23.761 1.00 85.50 88 TYR A C 1
ATOM 750 O O . TYR A 1 88 ? 5.558 -12.651 -24.133 1.00 85.50 88 TYR A O 1
ATOM 758 N N . ILE A 1 89 ? 3.904 -14.089 -24.619 1.00 89.69 89 ILE 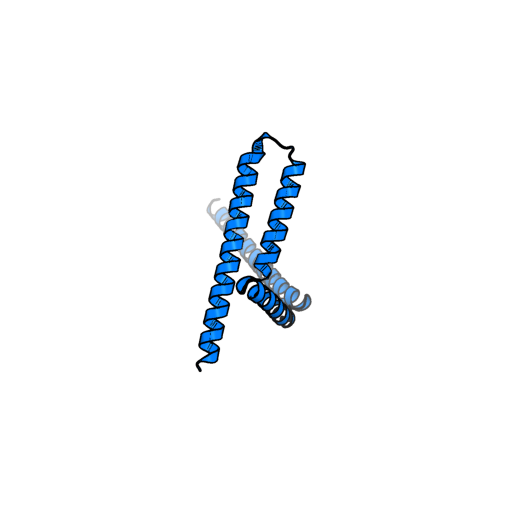A N 1
ATOM 759 C CA . ILE A 1 89 ? 4.118 -14.109 -26.070 1.00 89.69 89 ILE A CA 1
ATOM 760 C C . ILE A 1 89 ? 3.733 -12.765 -26.707 1.00 89.69 89 ILE A C 1
ATOM 762 O O . ILE A 1 89 ? 4.459 -12.258 -27.560 1.00 89.69 89 ILE A O 1
ATOM 766 N N . GLU A 1 90 ? 2.622 -12.162 -26.283 1.00 89.06 90 GLU A N 1
ATOM 767 C CA . GLU A 1 90 ? 2.146 -10.872 -26.801 1.00 89.06 90 GLU A CA 1
ATOM 768 C C . GLU A 1 90 ? 3.071 -9.733 -26.372 1.00 89.06 90 GLU A C 1
ATOM 770 O O . GLU A 1 90 ? 3.469 -8.911 -27.200 1.00 89.06 90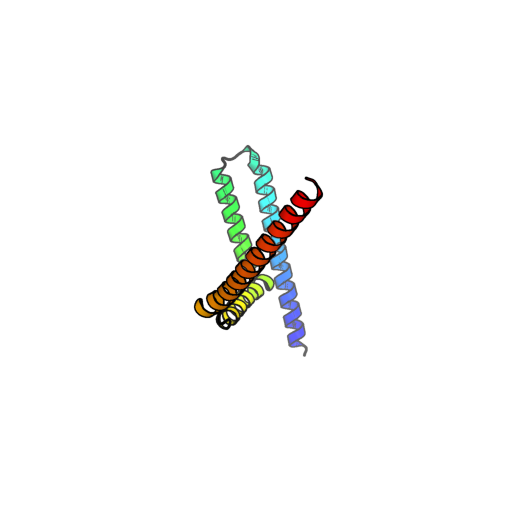 GLU A O 1
ATOM 775 N N . THR A 1 91 ? 3.484 -9.740 -25.102 1.00 90.81 91 THR A N 1
ATOM 776 C CA . THR A 1 91 ? 4.450 -8.779 -24.559 1.00 90.81 91 THR A CA 1
ATOM 777 C C . THR A 1 91 ? 5.807 -8.915 -25.251 1.00 90.81 91 THR A C 1
ATOM 779 O O . THR A 1 91 ? 6.394 -7.924 -25.673 1.00 90.81 91 THR A O 1
ATOM 782 N N . CYS A 1 92 ? 6.293 -10.143 -25.458 1.00 93.19 92 CYS A N 1
ATOM 783 C CA . CYS A 1 92 ? 7.557 -10.371 -26.158 1.00 93.19 92 CYS A CA 1
ATOM 784 C C . CYS A 1 92 ? 7.488 -9.935 -27.630 1.00 93.19 92 CYS A C 1
ATOM 786 O O . CYS A 1 92 ? 8.449 -9.372 -28.148 1.00 93.19 92 CYS A O 1
ATOM 788 N N . LYS A 1 93 ? 6.341 -10.115 -28.301 1.00 92.50 93 LYS A N 1
ATOM 789 C CA . LYS A 1 93 ? 6.144 -9.659 -29.685 1.00 92.50 93 LYS A CA 1
ATOM 790 C C . LYS A 1 93 ? 6.274 -8.141 -29.807 1.00 92.50 93 LYS A C 1
ATOM 792 O O . LYS A 1 93 ? 6.961 -7.662 -30.708 1.00 92.50 93 LYS A O 1
ATOM 797 N N . THR A 1 94 ? 5.636 -7.382 -28.916 1.00 91.75 94 THR A N 1
ATOM 798 C CA . THR A 1 94 ? 5.701 -5.914 -28.956 1.00 91.75 94 THR A CA 1
ATOM 799 C C . THR A 1 94 ? 7.081 -5.405 -28.546 1.00 91.75 94 THR A C 1
ATOM 801 O O . THR A 1 94 ? 7.653 -4.587 -29.263 1.00 91.75 94 THR A O 1
ATOM 804 N N . THR A 1 95 ? 7.678 -5.938 -27.474 1.00 94.75 95 THR A N 1
ATOM 805 C CA . THR A 1 95 ? 9.044 -5.574 -27.061 1.00 94.75 95 THR A CA 1
ATOM 806 C C . THR A 1 95 ? 10.080 -5.941 -28.123 1.00 94.75 95 THR A C 1
ATOM 808 O O . THR A 1 95 ? 10.948 -5.130 -28.427 1.00 94.75 95 THR A O 1
ATOM 811 N N . GLY A 1 96 ? 9.975 -7.120 -28.736 1.00 96.12 96 GLY A N 1
ATOM 812 C CA . GLY A 1 96 ? 10.858 -7.556 -29.816 1.00 96.12 96 GLY A CA 1
ATOM 813 C C . GLY A 1 96 ? 10.761 -6.661 -31.050 1.00 96.12 96 GLY A C 1
ATOM 814 O O . GLY A 1 96 ? 11.786 -6.291 -31.616 1.00 96.12 96 GLY A O 1
ATOM 815 N N . MET A 1 97 ? 9.548 -6.237 -31.425 1.00 96.38 97 MET A N 1
ATOM 816 C CA . MET A 1 97 ? 9.355 -5.281 -32.519 1.00 96.38 97 MET A CA 1
ATOM 817 C C . MET A 1 97 ? 9.987 -3.919 -32.205 1.00 96.38 97 MET A C 1
ATOM 819 O O . MET A 1 97 ? 10.648 -3.341 -33.065 1.00 96.38 97 MET A O 1
ATOM 823 N N . VAL A 1 98 ? 9.844 -3.426 -30.971 1.00 97.19 98 VAL A N 1
ATOM 824 C CA . VAL A 1 98 ? 10.480 -2.175 -30.528 1.00 97.19 98 VAL A CA 1
ATOM 825 C C . VAL A 1 98 ? 12.007 -2.298 -30.519 1.00 97.19 98 VAL A C 1
ATOM 827 O O . VAL A 1 98 ? 12.684 -1.417 -31.039 1.00 97.19 98 VAL A O 1
ATOM 830 N N . LEU A 1 99 ? 12.561 -3.396 -29.997 1.00 98.06 99 LEU A 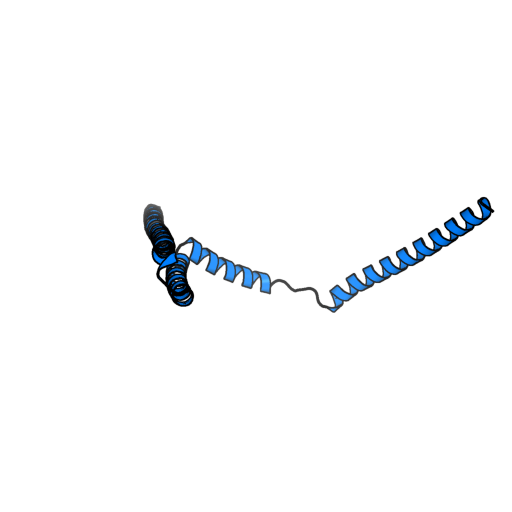N 1
ATOM 831 C CA . LEU A 1 99 ? 14.005 -3.649 -30.006 1.00 98.06 99 LEU A CA 1
ATOM 832 C C . LEU A 1 99 ? 14.558 -3.684 -31.431 1.00 98.06 99 LEU A C 1
ATOM 834 O O . LEU A 1 99 ? 15.551 -3.022 -31.711 1.00 98.06 99 LEU A O 1
ATOM 838 N N . PHE A 1 100 ? 13.881 -4.387 -32.340 1.00 97.94 100 PHE A N 1
ATOM 839 C CA . PHE A 1 100 ? 14.259 -4.433 -33.749 1.00 97.94 100 PHE A CA 1
ATOM 840 C C . PHE A 1 100 ? 14.293 -3.035 -34.379 1.00 97.94 100 PHE A C 1
ATOM 842 O O . PHE A 1 100 ? 15.270 -2.675 -35.035 1.00 97.94 100 PHE A O 1
ATOM 849 N N . LEU A 1 101 ? 13.257 -2.225 -34.134 1.00 98.12 101 LEU A N 1
ATOM 850 C CA . LEU A 1 101 ? 13.196 -0.846 -34.618 1.00 98.12 101 LEU A CA 1
ATOM 851 C C . LEU A 1 101 ? 14.350 0.002 -34.068 1.00 98.12 101 LEU A C 1
ATOM 853 O O . LEU A 1 101 ? 14.980 0.720 -34.837 1.00 98.12 101 LEU A O 1
ATOM 857 N N . ILE A 1 102 ? 14.663 -0.102 -32.773 1.00 98.00 102 ILE A N 1
ATOM 858 C CA . ILE A 1 102 ? 15.747 0.666 -32.138 1.00 98.00 102 ILE A CA 1
ATOM 859 C C . ILE A 1 102 ? 17.121 0.235 -32.664 1.00 98.00 102 ILE A C 1
ATOM 861 O O . ILE A 1 102 ? 17.977 1.078 -32.916 1.00 98.00 102 ILE A O 1
ATOM 865 N N . THR A 1 103 ? 17.353 -1.064 -32.863 1.00 98.12 103 THR A N 1
ATOM 866 C CA . THR A 1 103 ? 18.609 -1.552 -33.451 1.00 98.12 103 THR A CA 1
ATOM 867 C C . THR A 1 103 ? 18.787 -1.034 -34.877 1.00 98.12 103 THR A C 1
ATOM 869 O O . THR A 1 103 ? 19.877 -0.592 -35.240 1.00 98.12 103 THR A O 1
ATOM 872 N N . LEU A 1 104 ? 17.717 -1.031 -35.675 1.00 98.31 104 LEU A N 1
ATOM 873 C CA . LEU A 1 104 ? 17.755 -0.543 -37.051 1.00 98.31 104 LEU A CA 1
ATOM 874 C C . LEU A 1 104 ? 17.971 0.975 -37.128 1.00 98.31 104 LEU A C 1
ATOM 876 O O . LEU A 1 104 ? 18.743 1.447 -37.958 1.00 98.31 104 LEU A O 1
ATOM 880 N N . THR A 1 105 ? 17.344 1.760 -36.254 1.00 97.88 105 THR A N 1
ATOM 881 C CA . THR A 1 105 ? 17.591 3.209 -36.218 1.00 97.88 105 THR A CA 1
ATOM 882 C C . THR A 1 105 ? 18.985 3.532 -35.688 1.00 97.88 105 THR A C 1
ATOM 884 O O . THR A 1 105 ? 19.656 4.402 -36.239 1.00 97.88 105 THR A O 1
ATOM 887 N N . SER A 1 106 ? 19.462 2.800 -34.679 1.00 98.12 106 SER A N 1
ATOM 888 C CA . SER A 1 106 ? 20.811 2.963 -34.134 1.00 98.12 106 SER A CA 1
ATOM 889 C C . SER A 1 106 ? 21.892 2.686 -35.181 1.00 98.12 106 SER A C 1
ATOM 891 O O . SER A 1 106 ? 22.829 3.476 -35.282 1.00 98.12 106 SER A O 1
ATOM 893 N N . ILE A 1 107 ? 21.756 1.626 -35.991 1.00 98.06 107 ILE A N 1
ATOM 894 C CA . ILE A 1 107 ? 22.730 1.332 -37.053 1.00 98.06 107 ILE A CA 1
ATOM 895 C C . ILE A 1 107 ? 22.704 2.406 -38.149 1.00 98.06 107 ILE A C 1
ATOM 897 O O . ILE A 1 107 ? 23.756 2.807 -38.641 1.00 98.06 107 ILE A O 1
ATOM 901 N N . PHE A 1 108 ? 21.515 2.905 -38.506 1.00 97.81 108 PHE A N 1
ATOM 902 C CA . PHE A 1 108 ? 21.357 3.943 -39.524 1.00 97.81 108 PHE A CA 1
ATOM 903 C C . PHE A 1 108 ? 22.040 5.250 -39.113 1.00 97.81 108 PHE A C 1
ATOM 905 O O . PHE A 1 108 ? 22.795 5.824 -39.896 1.00 97.81 108 PHE A O 1
ATOM 912 N N . ILE A 1 109 ? 21.814 5.691 -37.872 1.00 97.25 109 ILE A N 1
ATOM 913 C CA . ILE A 1 109 ? 22.437 6.905 -37.334 1.00 97.25 109 ILE A CA 1
ATOM 914 C C . ILE A 1 109 ? 23.956 6.726 -37.244 1.00 97.25 109 ILE A C 1
ATOM 916 O O . ILE A 1 109 ? 24.689 7.595 -37.698 1.00 97.25 109 ILE A O 1
ATOM 920 N N . TRP A 1 110 ? 24.436 5.574 -36.765 1.00 97.25 110 TRP A N 1
ATOM 921 C CA . TRP A 1 110 ? 25.874 5.300 -36.667 1.00 97.25 110 TRP A CA 1
ATOM 922 C C . TRP A 1 110 ? 26.598 5.393 -38.020 1.00 97.25 110 TRP A C 1
ATOM 924 O O . TRP A 1 110 ? 27.691 5.953 -38.111 1.00 97.25 110 TRP A O 1
ATOM 934 N N . ILE A 1 111 ? 25.973 4.886 -39.087 1.00 97.62 111 ILE A N 1
ATOM 935 C CA . ILE A 1 111 ? 26.506 4.994 -40.451 1.00 97.62 111 ILE A CA 1
ATOM 936 C C . ILE A 1 111 ? 26.535 6.456 -40.910 1.00 97.62 111 ILE A C 1
ATOM 938 O O . ILE A 1 111 ? 27.537 6.902 -41.470 1.00 97.62 111 ILE A O 1
ATOM 942 N N . LEU A 1 112 ? 25.453 7.202 -40.670 1.00 97.56 112 LEU A N 1
ATOM 943 C CA . LEU A 1 112 ? 25.361 8.616 -41.028 1.00 97.56 112 LEU A CA 1
ATOM 944 C C . LEU A 1 112 ? 26.459 9.436 -40.332 1.00 97.56 112 LEU A C 1
ATOM 946 O O . LEU A 1 112 ? 27.170 10.188 -40.997 1.00 97.56 112 LEU A O 1
ATOM 950 N N . ASP A 1 113 ? 26.643 9.233 -39.027 1.00 95.31 113 ASP A N 1
ATOM 951 C CA . ASP A 1 113 ? 27.683 9.894 -38.237 1.00 95.31 113 ASP A CA 1
ATOM 952 C C . ASP A 1 113 ? 29.083 9.561 -38.771 1.00 95.31 113 ASP A C 1
ATOM 954 O O . ASP A 1 113 ? 29.922 10.450 -38.918 1.00 95.31 113 ASP A O 1
ATOM 958 N N . GLY A 1 114 ? 29.328 8.298 -39.141 1.00 95.50 114 GLY A N 1
ATOM 959 C CA . GLY A 1 114 ? 30.589 7.871 -39.750 1.00 95.50 114 GLY A CA 1
ATOM 960 C C . GLY A 1 114 ? 30.887 8.576 -41.077 1.00 95.50 114 GLY A C 1
ATOM 961 O O . GLY A 1 114 ? 32.012 9.029 -41.299 1.00 95.50 114 GLY A O 1
ATOM 962 N N . ILE A 1 115 ? 29.880 8.720 -41.943 1.00 96.25 115 ILE A N 1
ATOM 963 C CA . ILE A 1 115 ? 30.008 9.424 -43.229 1.00 96.25 115 ILE A CA 1
ATOM 964 C C . ILE A 1 115 ? 30.270 10.915 -43.005 1.00 96.25 115 ILE A C 1
ATOM 966 O O . ILE A 1 115 ? 31.153 11.485 -43.646 1.00 96.25 115 ILE A O 1
ATOM 970 N N . ILE A 1 116 ? 29.534 11.541 -42.083 1.00 95.75 116 ILE A N 1
ATOM 971 C CA . ILE A 1 116 ? 29.690 12.960 -41.752 1.00 95.75 116 ILE A CA 1
ATOM 972 C C . ILE A 1 116 ? 31.099 13.226 -41.214 1.00 95.75 116 ILE A C 1
ATOM 974 O O . ILE A 1 116 ? 31.770 14.137 -41.695 1.00 95.75 116 ILE A O 1
ATOM 978 N N . LEU A 1 117 ? 31.588 12.410 -40.276 1.00 95.44 117 LEU A N 1
ATOM 979 C CA . LEU A 1 117 ? 32.941 12.542 -39.730 1.00 95.44 117 LEU A CA 1
ATOM 980 C C . LEU A 1 117 ? 34.015 12.386 -40.809 1.00 95.44 117 LEU A C 1
ATOM 982 O O . LEU A 1 117 ? 34.970 13.160 -40.834 1.00 95.44 117 LEU A O 1
ATOM 986 N N . HIS A 1 118 ? 33.853 11.424 -41.721 1.00 94.19 118 HIS A N 1
ATOM 987 C CA . HIS A 1 118 ? 34.797 11.233 -42.819 1.00 94.19 118 HIS A CA 1
ATOM 988 C C . HIS A 1 118 ? 34.795 12.426 -43.786 1.00 94.19 118 HIS A C 1
ATOM 990 O O . HIS A 1 118 ? 35.859 12.895 -44.184 1.00 94.19 118 HIS A O 1
ATOM 996 N N . ALA A 1 119 ? 33.617 12.959 -44.121 1.00 94.25 119 ALA A N 1
ATOM 997 C CA . ALA A 1 119 ? 33.485 14.137 -44.975 1.00 94.25 119 ALA A CA 1
ATOM 998 C C . ALA A 1 119 ? 34.104 15.389 -44.334 1.00 94.25 119 ALA A C 1
ATOM 1000 O O . ALA A 1 119 ? 34.803 16.143 -45.008 1.00 94.25 119 ALA A O 1
ATOM 1001 N N . ILE A 1 120 ? 33.897 15.591 -43.028 1.00 95.31 120 ILE A N 1
ATOM 1002 C CA . ILE A 1 120 ? 34.522 16.687 -42.277 1.00 95.31 120 ILE A CA 1
ATOM 1003 C C . ILE A 1 120 ? 36.038 16.500 -42.220 1.00 95.31 120 ILE A C 1
ATOM 1005 O O . ILE A 1 120 ? 36.774 17.460 -42.414 1.00 95.31 120 ILE A O 1
ATOM 1009 N N . SER A 1 121 ? 36.530 15.279 -41.994 1.00 93.62 121 SER A N 1
ATOM 1010 C CA . SER A 1 121 ? 37.969 15.019 -42.048 1.00 93.62 121 SER A CA 1
ATOM 1011 C C . SER A 1 121 ? 38.523 15.407 -43.416 1.00 93.62 121 SER A C 1
ATOM 1013 O O . SER A 1 121 ? 39.493 16.149 -43.480 1.00 93.62 121 SER A O 1
ATOM 1015 N N . TRP A 1 122 ? 37.881 14.985 -44.507 1.00 93.88 122 TRP A N 1
ATOM 1016 C CA . TRP A 1 122 ? 38.348 15.285 -45.862 1.00 93.88 122 TRP A CA 1
ATOM 1017 C C . TRP A 1 122 ? 38.325 16.778 -46.213 1.00 93.88 122 TRP A C 1
ATOM 1019 O O . TRP A 1 122 ? 39.121 17.202 -47.037 1.00 93.88 122 TRP A O 1
ATOM 1029 N N . ILE A 1 123 ? 37.446 17.578 -45.595 1.00 93.69 123 ILE A N 1
ATOM 1030 C CA . ILE A 1 123 ? 37.432 19.037 -45.799 1.00 93.69 123 ILE A CA 1
ATOM 1031 C C . ILE A 1 123 ? 38.497 19.765 -44.970 1.00 93.69 123 ILE A C 1
ATOM 1033 O O . ILE A 1 123 ? 38.933 20.849 -45.351 1.00 93.69 123 ILE A O 1
ATOM 1037 N N . LEU A 1 124 ? 38.850 19.220 -43.801 1.00 90.88 124 LEU A N 1
ATOM 1038 C CA . LEU A 1 124 ? 39.772 19.846 -42.850 1.00 90.88 124 LEU A CA 1
ATOM 1039 C C . LEU A 1 124 ? 41.241 19.487 -43.132 1.00 90.88 124 LEU A C 1
ATOM 1041 O O . LEU A 1 124 ? 42.129 20.223 -42.703 1.00 90.88 124 LEU A O 1
ATOM 1045 N N . THR A 1 125 ? 41.484 18.360 -43.810 1.00 75.69 125 THR A N 1
ATOM 1046 C CA . THR A 1 125 ? 42.819 17.936 -44.278 1.00 75.69 125 THR A CA 1
ATOM 1047 C C . THR A 1 125 ? 43.075 18.439 -45.687 1.00 75.69 125 THR A C 1
ATOM 1049 O O . THR A 1 125 ? 44.211 18.899 -45.936 1.00 75.69 125 THR A O 1
#

Radius of gyration: 32.4 Å; chains: 1; bounding box: 82×34×79 Å

InterPro domains:
  IPR001901 Protein translocase complex, SecE/Sec61-gamma subunit [MF_00422] (67-122)
  IPR001901 Protein translocase complex, SecE/Sec61-gamma subunit [PF00584] (72-124)
  IPR001901 Protein translocase complex, SecE/Sec61-gamma subunit [PS01067] (72-100)
  IPR005807 SecE subunit of protein translocation complex, bacterial-like [PR01650] (66-86)
  IPR005807 SecE subunit of protein translocation complex, bacterial-like [PR01650] (90-110)
  IPR005807 SecE subunit of protein translocation complex, bacterial-like [PR01650] (110-125)
  IPR005807 SecE subunit of protein translocation complex, bacterial-like [PTHR33910] (29-124)
  IPR005807 SecE subunit of protein translocation complex, bacterial-like [TIGR00964] (72-124)
  IPR038379 SecE superfamily [G3DSA:1.20.5.1030] (65-123)

Organism: NCBI:txid2518978

Sequence (125 aa):
MHIHKLYNIYTKYTEKIKWLCITIIISCMILNYIFFIHLYSKNIKIIFFVIYHILLFSIFLSTLIGKKIIIFTKDVNMELSKIIWPSYIETCKTTGMVLFLITLTSIFIWILDGIILHAISWILT

Foldseek 3Di:
DVVVVVVVVVLVVVQVVLVVVLVVLVVVLVVCCVVCVPPDDPVVNVVSNVVSVVVNVVSCCVHPVNVVVVVVVVVVVVVVVVDPDDDPVRVCVVVVVVVVVVVVVVVVVVVVVVVVVVVVVVVVD

pLDDT: mean 90.03, std 5.67, range [64.56, 98.31]

Secondary structure (DSSP, 8-state):
-HHHHHHHHHHHHHHHHHHHHHHHHHHHHHHHHHHTTTTS-HHHHHHHHHHHHHHHHHHHHTSHHHHHHHHHHHHHHHHHTT--PPPHHHHHHHHHHHHHHHHHHHHHHHHHHHHHHHHHHHHH-